Protein AF-A0A1H8ASD5-F1 (afdb_monomer_lite)

Foldseek 3Di:
DKDKDWDWDADPVFRKTKIKIWIWDDDPVDTQTQKIWIQIAGPDDDPDQVPATWMDHRPDIGGDDPCSNVDDPVRVQVVVCVVPVDDDPDDDDDPVPDDPDD

pLDDT: mean 87.97, std 9.21, range [50.0, 97.25]

Radius of gyration: 14.57 Å; chains: 1; bounding box: 39×29×37 Å

Secondary structure (DSSP, 8-state):
-EEEEEEEEE-TTT--EEEEEEEEEEPSS-EEEEEEEEEEE-SSPP--GGGS-EEEETTEEEEPPGGGGG--HHHHHHHHHHHHT---SSPPPPGGG-----

Structure (mmCIF, N/CA/C/O backbone):
data_AF-A0A1H8ASD5-F1
#
_entry.id   AF-A0A1H8ASD5-F1
#
loop_
_atom_site.group_PDB
_atom_site.id
_atom_site.type_symbol
_atom_site.label_atom_id
_atom_site.label_alt_id
_atom_site.label_comp_id
_atom_site.label_asym_id
_atom_site.label_entity_id
_atom_site.label_seq_id
_atom_site.pdbx_PDB_ins_code
_atom_site.Cartn_x
_atom_site.Cartn_y
_atom_site.Cartn_z
_atom_site.occupancy
_atom_site.B_iso_or_equiv
_atom_site.auth_seq_id
_atom_site.auth_comp_id
_atom_site.auth_asym_id
_atom_site.auth_atom_id
_atom_site.pdbx_PDB_model_num
ATOM 1 N N . MET A 1 1 ? 19.052 -1.509 -9.273 1.00 81.38 1 MET A N 1
ATOM 2 C CA . MET A 1 1 ? 18.587 -2.199 -8.046 1.00 81.38 1 MET A CA 1
ATOM 3 C C . MET A 1 1 ? 17.157 -1.774 -7.759 1.00 81.38 1 MET A C 1
ATOM 5 O O . MET A 1 1 ? 16.867 -0.585 -7.877 1.00 81.38 1 MET A O 1
ATOM 9 N N . MET A 1 2 ? 16.278 -2.719 -7.427 1.00 88.44 2 MET A N 1
ATOM 10 C CA . MET A 1 2 ? 14.916 -2.420 -6.979 1.00 88.44 2 MET A CA 1
ATOM 11 C C . MET A 1 2 ? 14.847 -2.516 -5.457 1.00 88.44 2 MET A C 1
ATOM 13 O O . MET A 1 2 ? 15.501 -3.370 -4.861 1.00 88.44 2 MET A O 1
ATOM 17 N N . GLN A 1 3 ? 14.083 -1.624 -4.840 1.00 91.88 3 GLN A N 1
ATOM 18 C CA . GLN A 1 3 ? 13.862 -1.585 -3.403 1.00 91.88 3 GLN A CA 1
ATOM 19 C C . GLN A 1 3 ? 12.365 -1.648 -3.130 1.00 91.88 3 GLN A C 1
ATOM 21 O O . GLN A 1 3 ? 11.590 -0.875 -3.690 1.00 91.88 3 GLN A O 1
ATOM 26 N N . VAL A 1 4 ? 11.972 -2.548 -2.236 1.00 93.19 4 VAL A N 1
ATOM 27 C CA . VAL A 1 4 ? 10.591 -2.688 -1.774 1.00 93.19 4 VAL A CA 1
ATOM 28 C C . VAL A 1 4 ? 10.474 -2.046 -0.398 1.00 93.19 4 VAL A C 1
ATOM 30 O O . VAL A 1 4 ? 11.336 -2.238 0.459 1.00 93.19 4 VAL A O 1
ATOM 33 N N . LYS A 1 5 ? 9.413 -1.271 -0.180 1.00 94.50 5 LYS A N 1
ATOM 34 C CA . LYS A 1 5 ? 9.082 -0.679 1.116 1.00 94.50 5 LYS A CA 1
ATOM 35 C C . LYS A 1 5 ? 7.655 -1.048 1.478 1.00 94.50 5 LYS A C 1
ATOM 37 O O . LYS A 1 5 ? 6.728 -0.666 0.772 1.00 94.50 5 LYS A O 1
ATOM 42 N N . LEU A 1 6 ? 7.490 -1.747 2.593 1.00 94.50 6 LEU A N 1
ATOM 43 C CA . LEU A 1 6 ? 6.186 -2.093 3.147 1.00 94.50 6 LEU A CA 1
ATOM 44 C C . LEU A 1 6 ? 5.979 -1.249 4.400 1.00 94.50 6 LEU A C 1
ATOM 46 O O . LEU A 1 6 ? 6.678 -1.425 5.395 1.00 94.50 6 LEU A O 1
ATOM 50 N N . TYR A 1 7 ? 5.078 -0.276 4.328 1.00 94.31 7 TYR A N 1
ATOM 51 C CA . TYR A 1 7 ? 4.772 0.604 5.446 1.00 94.31 7 TYR A CA 1
ATOM 52 C C . TYR A 1 7 ? 3.389 0.294 6.006 1.00 94.31 7 TYR A C 1
ATOM 54 O O . TYR A 1 7 ? 2.412 0.184 5.266 1.00 94.31 7 TYR A O 1
ATOM 62 N N . PHE A 1 8 ? 3.317 0.207 7.328 1.00 92.56 8 PHE A N 1
ATOM 63 C CA . PHE A 1 8 ? 2.086 0.027 8.075 1.00 92.56 8 PHE A CA 1
ATOM 64 C C . PHE A 1 8 ? 1.944 1.130 9.115 1.00 92.56 8 PHE A C 1
ATOM 66 O O . PHE A 1 8 ? 2.911 1.503 9.781 1.00 92.56 8 PHE A O 1
ATOM 73 N N . ARG A 1 9 ? 0.722 1.631 9.281 1.00 91.50 9 ARG A N 1
ATOM 74 C CA . ARG A 1 9 ? 0.379 2.557 10.355 1.00 91.50 9 ARG A CA 1
ATOM 75 C C . ARG A 1 9 ? -1.034 2.298 10.852 1.00 91.50 9 ARG A C 1
ATOM 77 O O . ARG A 1 9 ? -1.978 2.342 10.068 1.00 91.50 9 ARG A O 1
ATOM 84 N N . ARG A 1 10 ? -1.186 2.190 12.172 1.00 90.12 10 ARG A N 1
ATOM 85 C CA . ARG A 1 10 ? -2.477 2.279 12.863 1.00 90.12 10 ARG A CA 1
ATOM 86 C C . ARG A 1 10 ? -2.526 3.544 13.716 1.00 90.12 10 ARG A C 1
ATOM 88 O O . ARG A 1 10 ? -1.605 3.837 14.473 1.00 90.12 10 ARG A O 1
ATOM 95 N N . SER A 1 11 ? -3.597 4.323 13.599 1.00 88.12 11 SER A N 1
ATOM 96 C CA . SER A 1 11 ? -3.866 5.446 14.498 1.00 88.12 11 SER A CA 1
ATOM 97 C C . SER A 1 11 ? -4.707 4.974 15.677 1.00 88.12 11 SER A C 1
ATOM 99 O O . SER A 1 11 ? -5.856 4.590 15.489 1.00 88.12 11 SER A O 1
ATOM 101 N N . GLN A 1 12 ? -4.177 5.069 16.897 1.00 85.81 12 GLN A N 1
ATOM 102 C CA . GLN A 1 12 ? -4.943 4.742 18.107 1.00 85.81 12 GLN A CA 1
ATOM 103 C C . GLN A 1 12 ? -6.121 5.704 18.329 1.00 85.81 12 GLN A C 1
ATOM 105 O O . GLN A 1 12 ? -7.203 5.280 18.718 1.00 85.81 12 GLN A O 1
ATOM 110 N N . LYS A 1 13 ? -5.947 6.994 18.004 1.00 86.12 13 LYS A N 1
ATOM 111 C CA . LYS A 1 13 ? -6.979 8.030 18.192 1.00 86.12 13 LYS A CA 1
ATOM 112 C C . LYS A 1 13 ? -8.197 7.838 17.286 1.00 86.12 13 LYS A C 1
ATOM 114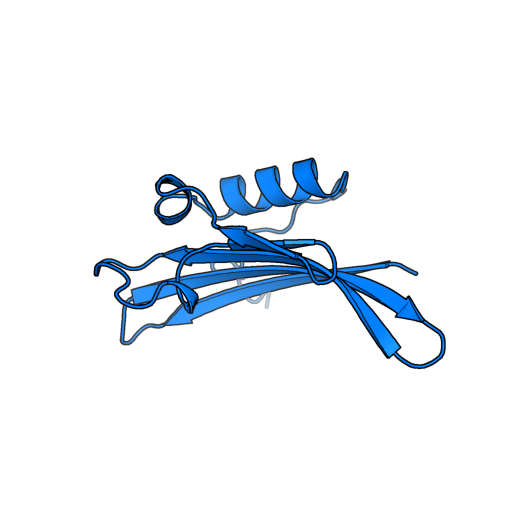 O O . LYS A 1 13 ? -9.319 8.110 17.696 1.00 86.12 13 LYS A O 1
ATOM 119 N N . THR A 1 14 ? -7.982 7.454 16.030 1.00 83.88 14 THR A N 1
ATOM 120 C CA . THR A 1 14 ? -9.056 7.397 15.020 1.00 83.88 14 THR A CA 1
ATOM 121 C C . THR A 1 14 ? -9.396 5.980 14.570 1.00 83.88 14 THR A C 1
ATOM 123 O O . THR A 1 14 ? -10.376 5.795 13.851 1.00 83.88 14 THR A O 1
ATOM 126 N N . GLY A 1 15 ? -8.596 4.986 14.963 1.00 84.75 15 GLY A N 1
ATOM 127 C CA . GLY A 1 15 ? -8.711 3.602 14.508 1.00 84.75 15 GLY A CA 1
ATOM 128 C C . GLY A 1 15 ? -8.378 3.408 13.027 1.00 84.75 15 GLY A C 1
ATOM 129 O O . GLY A 1 15 ? -8.677 2.352 12.482 1.00 84.75 15 GLY A O 1
ATOM 130 N N . ILE A 1 16 ? -7.811 4.419 12.358 1.00 89.62 16 ILE A N 1
ATOM 131 C CA . ILE A 1 16 ? -7.450 4.325 10.940 1.00 89.62 16 ILE A CA 1
ATOM 132 C C . ILE A 1 16 ? -6.266 3.377 10.793 1.00 89.62 16 ILE A C 1
ATOM 134 O O . ILE A 1 16 ? -5.236 3.586 11.437 1.00 89.62 16 ILE A O 1
ATOM 138 N N . VAL A 1 17 ? -6.402 2.402 9.901 1.00 92.25 17 VAL A N 1
ATOM 139 C CA . VAL A 1 17 ? -5.319 1.523 9.461 1.00 92.25 17 VAL A CA 1
ATOM 140 C C . VAL A 1 17 ? -4.911 1.934 8.052 1.00 92.25 17 VAL A C 1
ATOM 142 O O . VAL A 1 17 ? -5.762 2.249 7.218 1.00 92.25 17 VAL A O 1
ATOM 145 N N . ARG A 1 18 ? -3.607 1.990 7.792 1.00 94.31 18 ARG A N 1
ATOM 146 C CA . ARG A 1 18 ? -3.066 2.310 6.475 1.00 94.31 18 ARG A CA 1
ATOM 147 C C . ARG A 1 18 ? -1.898 1.398 6.137 1.00 94.31 18 ARG A C 1
ATOM 149 O O . ARG A 1 18 ? -0.933 1.322 6.901 1.00 94.31 18 ARG A O 1
ATOM 156 N N . TYR A 1 19 ? -1.976 0.791 4.964 1.00 95.88 19 TYR A N 1
ATOM 157 C CA . TYR A 1 19 ? -0.909 0.030 4.335 1.00 95.88 19 TYR A CA 1
ATOM 158 C C . TYR A 1 19 ? -0.413 0.824 3.126 1.00 95.88 19 TYR A C 1
ATOM 160 O O . TYR A 1 19 ? -1.201 1.163 2.249 1.00 95.88 19 TYR A O 1
ATOM 168 N N . VAL A 1 20 ? 0.877 1.152 3.087 1.00 96.44 20 VAL A N 1
ATOM 169 C CA . VAL A 1 20 ? 1.512 1.811 1.937 1.00 96.44 20 VAL A CA 1
ATOM 170 C C . VAL A 1 20 ? 2.671 0.947 1.473 1.00 96.44 20 VAL A C 1
ATOM 172 O O . VAL A 1 20 ? 3.735 0.937 2.093 1.00 96.44 20 VAL A O 1
ATOM 175 N N . PHE A 1 21 ? 2.456 0.186 0.407 1.00 96.50 21 PHE A N 1
ATOM 176 C CA . PHE A 1 21 ? 3.461 -0.708 -0.161 1.00 96.50 21 PHE A CA 1
ATOM 177 C C . PHE A 1 21 ? 4.000 -0.086 -1.439 1.00 96.50 21 PHE A C 1
ATOM 179 O O . PHE A 1 21 ? 3.237 0.379 -2.278 1.00 96.50 21 PHE A O 1
ATOM 186 N N . SER A 1 22 ? 5.316 -0.007 -1.587 1.00 96.94 22 SER A N 1
ATOM 187 C CA . SER A 1 22 ? 5.947 0.730 -2.680 1.00 96.94 22 SER A CA 1
ATOM 188 C C . SER A 1 22 ? 7.135 -0.017 -3.252 1.00 96.94 22 SER A C 1
ATOM 190 O O . SER A 1 22 ? 7.904 -0.641 -2.518 1.00 96.94 22 SER A O 1
ATOM 192 N N . ILE A 1 23 ? 7.313 0.121 -4.562 1.00 95.56 23 ILE A N 1
ATOM 193 C CA . ILE A 1 23 ? 8.513 -0.294 -5.275 1.00 95.56 23 ILE A CA 1
ATOM 194 C C . ILE A 1 23 ? 9.222 0.948 -5.782 1.00 95.56 23 ILE A C 1
ATOM 196 O O . ILE A 1 23 ? 8.632 1.808 -6.441 1.00 95.56 23 ILE A O 1
ATOM 200 N N . PHE A 1 24 ? 10.514 1.000 -5.498 1.00 94.62 24 PHE A N 1
ATOM 201 C CA . PHE A 1 24 ? 11.408 2.032 -5.974 1.00 94.62 24 PHE A CA 1
ATOM 202 C C . PHE A 1 24 ? 12.472 1.428 -6.878 1.00 94.62 24 PHE A C 1
ATOM 204 O O . PHE A 1 24 ? 13.075 0.396 -6.570 1.00 94.62 24 PHE A O 1
ATOM 211 N N . LYS A 1 25 ? 12.742 2.107 -7.986 1.00 93.25 25 LYS A N 1
ATOM 212 C CA . LYS A 1 25 ? 13.914 1.884 -8.817 1.00 93.25 25 LYS A CA 1
ATOM 213 C C . LYS A 1 25 ? 14.993 2.856 -8.363 1.00 93.25 25 LYS A C 1
ATOM 215 O O . LYS A 1 25 ? 14.804 4.070 -8.378 1.00 93.25 25 LYS A O 1
ATOM 220 N N . ARG A 1 26 ? 16.137 2.323 -7.945 1.00 92.06 26 ARG A N 1
ATOM 221 C CA . ARG A 1 26 ? 17.298 3.150 -7.621 1.00 92.06 26 ARG A CA 1
ATOM 222 C C . ARG A 1 26 ? 17.961 3.609 -8.916 1.00 92.06 26 ARG A C 1
ATOM 224 O O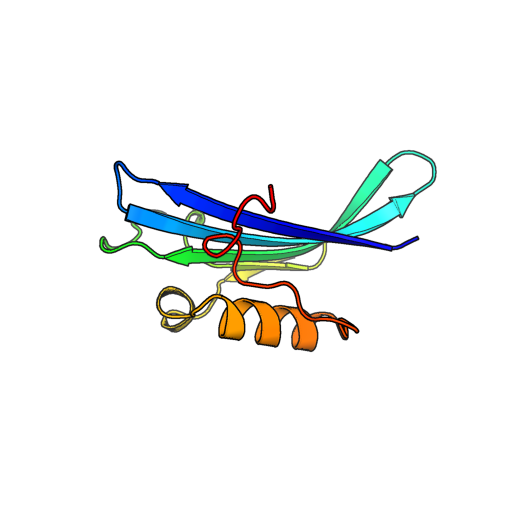 . ARG A 1 26 ? 18.367 2.769 -9.723 1.00 92.06 26 ARG A O 1
ATOM 231 N N . THR A 1 27 ? 18.077 4.918 -9.083 1.00 89.69 27 THR A N 1
ATOM 232 C CA . THR A 1 27 ? 18.873 5.579 -10.121 1.00 89.69 27 THR A CA 1
ATOM 233 C C . THR A 1 27 ? 20.165 6.127 -9.490 1.00 89.69 27 THR A C 1
ATOM 235 O O . THR A 1 27 ? 20.280 6.134 -8.259 1.00 89.69 27 THR A O 1
ATOM 238 N N . PRO A 1 28 ? 21.159 6.578 -10.279 1.00 89.75 28 PRO A N 1
ATOM 239 C CA . PRO A 1 28 ? 22.379 7.175 -9.728 1.00 89.75 28 PRO A CA 1
ATOM 240 C C . PRO A 1 28 ? 22.130 8.395 -8.826 1.00 89.75 28 PRO A C 1
ATOM 242 O O . PRO A 1 28 ? 22.922 8.649 -7.924 1.00 89.75 28 PRO A O 1
ATOM 245 N N . TYR A 1 29 ? 21.023 9.115 -9.037 1.00 88.19 29 TYR A N 1
ATOM 246 C CA . TYR A 1 29 ? 20.737 10.389 -8.369 1.00 88.19 29 TYR A CA 1
ATOM 247 C C . TYR A 1 29 ? 19.500 10.352 -7.461 1.00 88.19 29 TYR A C 1
ATOM 249 O O . TYR A 1 29 ? 19.265 11.301 -6.716 1.00 88.19 29 TYR A O 1
ATOM 257 N N . SER A 1 30 ? 18.679 9.296 -7.516 1.00 88.50 30 SER A N 1
ATOM 258 C CA . SER A 1 30 ? 17.406 9.257 -6.789 1.00 88.50 30 SER A CA 1
ATOM 259 C C . SER A 1 30 ? 16.837 7.848 -6.582 1.00 88.50 30 SER A C 1
ATOM 261 O O . SER A 1 30 ? 17.282 6.855 -7.162 1.00 88.50 30 SER A O 1
ATOM 263 N N . LEU A 1 31 ? 15.804 7.769 -5.741 1.00 90.12 31 LEU A N 1
ATOM 264 C CA . LEU A 1 31 ? 14.876 6.642 -5.678 1.00 90.12 31 LEU A CA 1
ATOM 265 C C . LEU A 1 31 ? 13.592 7.043 -6.400 1.00 90.12 31 LEU A C 1
ATOM 267 O O . LEU A 1 31 ? 12.814 7.852 -5.899 1.00 90.12 31 LEU A O 1
ATOM 271 N N . GLU A 1 32 ? 13.377 6.474 -7.577 1.00 92.81 32 GLU A N 1
ATOM 272 C CA . GLU A 1 32 ? 12.180 6.711 -8.373 1.00 92.81 32 GLU A CA 1
ATOM 273 C C . GLU A 1 32 ? 11.100 5.704 -7.980 1.00 92.81 32 GLU A C 1
ATOM 275 O O . GLU A 1 32 ? 11.322 4.493 -8.022 1.00 92.81 32 GLU A O 1
ATOM 280 N N . ARG A 1 33 ? 9.919 6.183 -7.584 1.00 94.00 33 ARG A N 1
ATOM 281 C CA . ARG A 1 33 ? 8.781 5.313 -7.280 1.00 94.00 33 ARG A CA 1
ATOM 282 C C . ARG A 1 33 ? 8.161 4.814 -8.581 1.00 94.00 33 ARG A C 1
ATOM 284 O O . ARG A 1 33 ? 7.576 5.601 -9.314 1.00 94.00 33 ARG A O 1
ATOM 291 N N . VAL A 1 34 ? 8.236 3.510 -8.822 1.00 94.50 34 VAL A N 1
ATOM 292 C CA . VAL A 1 34 ? 7.645 2.884 -10.017 1.00 94.50 34 VAL A CA 1
ATOM 293 C C . VAL A 1 34 ? 6.229 2.379 -9.758 1.00 94.50 34 VAL A C 1
ATOM 295 O O . VAL A 1 34 ? 5.390 2.411 -10.653 1.00 94.50 34 VAL A O 1
ATOM 298 N N . TYR A 1 35 ? 5.947 1.966 -8.522 1.00 96.44 35 TYR A N 1
ATOM 299 C CA . TYR A 1 35 ? 4.635 1.482 -8.116 1.00 96.44 35 TYR A CA 1
ATOM 300 C C . TYR A 1 35 ? 4.372 1.785 -6.641 1.00 96.44 35 TYR A C 1
ATOM 302 O O . TYR A 1 35 ? 5.292 1.730 -5.818 1.00 96.44 35 TYR A O 1
ATOM 310 N N . GLN A 1 36 ? 3.124 2.084 -6.290 1.00 97.19 36 GLN A N 1
ATOM 311 C CA . GLN A 1 36 ? 2.691 2.153 -4.898 1.00 97.19 36 GLN A CA 1
ATOM 312 C C . GLN A 1 36 ? 1.227 1.766 -4.747 1.00 97.19 36 GLN A C 1
ATOM 314 O O . GLN A 1 36 ? 0.371 2.351 -5.390 1.00 97.19 36 GLN A O 1
ATOM 319 N N . LEU A 1 37 ? 0.951 0.874 -3.807 1.00 97.25 37 LEU A N 1
ATOM 320 C CA . LEU A 1 37 ? -0.379 0.535 -3.327 1.00 97.25 37 LEU A CA 1
ATOM 321 C C . LEU A 1 37 ? -0.624 1.247 -1.990 1.00 97.25 37 LEU A C 1
ATOM 323 O O . LEU A 1 37 ? 0.184 1.124 -1.069 1.00 97.25 37 LEU A O 1
ATOM 327 N N . ASP A 1 38 ? -1.716 1.998 -1.882 1.00 96.25 38 ASP A N 1
ATOM 328 C CA . ASP A 1 38 ? -2.127 2.714 -0.673 1.00 96.25 38 ASP A CA 1
ATOM 329 C C . ASP A 1 38 ? -3.535 2.270 -0.279 1.00 96.25 38 ASP A C 1
ATOM 331 O O . ASP A 1 38 ? -4.524 2.656 -0.904 1.00 96.25 38 ASP A O 1
ATOM 335 N N . VAL A 1 39 ? -3.622 1.430 0.750 1.00 95.88 39 VAL A N 1
ATOM 336 C CA . VAL A 1 39 ? -4.884 0.901 1.271 1.00 95.88 39 VAL A CA 1
ATOM 337 C C . VAL A 1 39 ? -5.170 1.550 2.611 1.00 95.88 39 VAL A C 1
ATOM 339 O O . VAL A 1 39 ? -4.380 1.449 3.552 1.00 95.88 39 VAL A O 1
ATOM 342 N N . ARG A 1 40 ? -6.324 2.210 2.710 1.00 93.38 40 ARG A N 1
ATOM 343 C CA . ARG A 1 40 ? -6.786 2.876 3.925 1.00 93.38 40 ARG A CA 1
ATOM 344 C C . ARG A 1 40 ? -8.081 2.249 4.410 1.00 93.38 40 ARG A C 1
ATOM 346 O O . ARG A 1 40 ? -9.065 2.189 3.681 1.00 93.38 40 ARG A O 1
ATOM 353 N N . GLN A 1 41 ? -8.099 1.895 5.686 1.00 91.12 41 GLN A N 1
ATOM 354 C CA . GLN A 1 41 ? -9.267 1.357 6.365 1.00 91.12 41 GLN A CA 1
ATOM 355 C C . GLN A 1 41 ? -9.685 2.302 7.480 1.00 91.12 41 GLN A C 1
ATOM 357 O O . GLN A 1 41 ? -8.873 2.746 8.300 1.00 91.12 41 GLN A O 1
ATOM 362 N N . CYS A 1 42 ? -10.969 2.627 7.523 1.00 85.94 42 CYS A N 1
ATOM 363 C CA . CYS A 1 42 ? -11.525 3.447 8.582 1.00 85.94 42 CYS A CA 1
ATOM 364 C C . CYS A 1 42 ? -13.004 3.141 8.795 1.00 85.94 42 CYS A C 1
ATOM 366 O O . CYS A 1 42 ? -13.749 2.931 7.847 1.00 85.94 42 CYS A O 1
ATOM 368 N N . LYS A 1 43 ? -13.448 3.192 10.057 1.00 76.88 43 LYS A N 1
ATOM 369 C CA . LYS A 1 43 ? -14.856 2.956 10.425 1.00 76.88 43 LYS A CA 1
ATOM 370 C C . LYS A 1 43 ? -15.821 4.006 9.864 1.00 76.88 43 LYS A C 1
ATOM 372 O O . LYS A 1 43 ? -17.015 3.760 9.763 1.00 76.88 43 LYS A O 1
ATOM 377 N N . LYS A 1 44 ? -15.323 5.208 9.560 1.00 76.69 44 LYS A N 1
ATOM 378 C CA . LYS A 1 44 ? -16.124 6.316 9.023 1.00 76.69 44 LYS A CA 1
ATOM 379 C C . LYS A 1 44 ? -15.965 6.388 7.512 1.00 76.69 44 LYS A C 1
ATOM 381 O O . LYS A 1 44 ? -14.872 6.167 7.002 1.00 76.69 44 LYS A O 1
ATOM 386 N N . LYS A 1 45 ? -17.028 6.790 6.814 1.00 72.50 45 LYS A N 1
ATOM 387 C CA . LYS A 1 45 ? -16.984 7.033 5.369 1.00 72.50 45 LYS A CA 1
ATOM 388 C C . LYS A 1 45 ? -15.928 8.094 5.041 1.00 72.50 45 LYS A C 1
ATOM 390 O O . LYS A 1 45 ? -15.932 9.188 5.612 1.00 72.50 45 LYS A O 1
ATOM 395 N N . ILE A 1 46 ? -15.035 7.764 4.113 1.00 75.38 46 ILE A N 1
ATOM 396 C CA . ILE A 1 46 ? -14.015 8.683 3.609 1.00 75.38 46 ILE A CA 1
ATOM 397 C C . ILE A 1 46 ? -14.713 9.758 2.770 1.00 75.38 46 ILE A C 1
ATOM 399 O O . ILE A 1 46 ? -15.332 9.454 1.750 1.00 75.38 46 ILE A O 1
ATOM 403 N N . LYS A 1 47 ? -14.635 11.017 3.217 1.00 75.75 47 LYS A N 1
ATOM 404 C CA . LYS A 1 47 ? -15.269 12.154 2.528 1.00 75.75 47 LYS A CA 1
ATOM 405 C C . LYS A 1 47 ? -14.463 12.632 1.321 1.00 75.75 47 LYS A C 1
ATOM 407 O O . LYS A 1 47 ? -15.048 13.039 0.327 1.00 75.75 47 LYS A O 1
ATOM 412 N N . ASN A 1 48 ? -13.137 12.588 1.415 1.00 80.00 48 ASN A N 1
ATOM 413 C CA . ASN A 1 48 ? -12.246 13.085 0.376 1.00 80.00 48 ASN A CA 1
ATOM 414 C C . ASN A 1 48 ? -11.830 11.947 -0.568 1.00 80.00 48 ASN A C 1
ATOM 416 O O . ASN A 1 48 ? -11.284 10.941 -0.125 1.00 80.00 48 ASN A O 1
ATOM 420 N N . LEU A 1 49 ? -12.046 12.108 -1.874 1.00 76.06 49 LEU A N 1
ATOM 421 C CA . LEU A 1 49 ? -11.621 11.125 -2.877 1.00 76.06 49 LEU A CA 1
ATOM 422 C C . LEU A 1 49 ? -10.102 10.891 -2.851 1.00 76.06 49 LEU A C 1
ATOM 424 O O . LEU A 1 49 ? -9.653 9.768 -3.054 1.00 76.06 49 LEU A O 1
ATOM 428 N N . HIS A 1 50 ? -9.305 11.912 -2.518 1.00 74.69 50 HIS A N 1
ATOM 429 C CA . HIS A 1 50 ? -7.850 11.775 -2.400 1.00 74.69 50 HIS A CA 1
ATOM 430 C C . HIS A 1 50 ? -7.420 10.809 -1.292 1.00 74.69 50 HIS A C 1
ATOM 432 O O . HIS A 1 50 ? -6.340 10.228 -1.390 1.00 74.69 50 HIS A O 1
ATOM 438 N N . ASP A 1 51 ? -8.266 10.635 -0.276 1.00 79.38 51 ASP A N 1
ATOM 439 C CA . ASP A 1 51 ? -8.021 9.790 0.888 1.00 79.38 51 ASP A CA 1
ATOM 440 C C . ASP A 1 51 ? -8.461 8.336 0.689 1.00 79.38 51 ASP A C 1
ATOM 442 O O . ASP A 1 51 ? -8.167 7.503 1.549 1.00 79.38 51 ASP A O 1
ATOM 446 N N . ARG A 1 52 ? -9.193 8.028 -0.390 1.00 87.62 52 ARG A N 1
ATOM 447 C CA . ARG A 1 52 ? -9.618 6.657 -0.677 1.00 87.62 52 ARG A CA 1
ATOM 448 C C . ARG A 1 52 ? -8.421 5.800 -1.065 1.00 87.62 52 ARG A C 1
ATOM 450 O O . ARG A 1 52 ? -7.437 6.317 -1.592 1.00 87.62 52 ARG A O 1
ATOM 457 N N . SER A 1 53 ? -8.527 4.496 -0.832 1.00 94.38 53 SER A N 1
ATOM 458 C CA . SER A 1 53 ? -7.514 3.532 -1.258 1.00 94.38 53 SER A CA 1
ATOM 459 C C . SER A 1 53 ? -7.269 3.631 -2.764 1.00 94.38 53 SER A C 1
ATOM 461 O O . SER A 1 53 ? -8.202 3.882 -3.525 1.00 94.38 53 SER A O 1
ATOM 463 N N . HIS A 1 54 ? -6.022 3.514 -3.197 1.00 95.75 54 HIS A N 1
ATOM 464 C CA . HIS A 1 54 ? -5.632 3.706 -4.590 1.00 95.75 54 HIS A CA 1
ATOM 465 C C . HIS A 1 54 ? -4.253 3.113 -4.859 1.00 95.75 54 HIS A C 1
ATOM 467 O O . HIS A 1 54 ? -3.479 2.856 -3.936 1.00 95.75 54 HIS A O 1
ATOM 473 N N . GLU A 1 55 ? -3.919 2.966 -6.132 1.00 96.00 55 GLU A N 1
ATOM 474 C CA . GLU A 1 55 ? -2.579 2.613 -6.581 1.00 96.00 55 GLU A CA 1
ATOM 475 C C . GLU A 1 55 ? -1.985 3.709 -7.473 1.00 96.00 55 GLU A C 1
ATOM 477 O O . GLU A 1 55 ? -2.694 4.506 -8.094 1.00 96.00 55 GLU A O 1
ATOM 482 N N . HIS A 1 56 ? -0.658 3.777 -7.485 1.00 95.75 56 HIS A N 1
ATOM 483 C CA . HIS A 1 56 ? 0.143 4.609 -8.372 1.00 95.75 56 HIS A CA 1
ATOM 484 C C . HIS A 1 56 ? 0.965 3.700 -9.275 1.00 95.75 56 HIS A C 1
ATOM 486 O O . HIS A 1 56 ? 1.716 2.864 -8.769 1.00 95.75 56 HIS A O 1
ATOM 492 N N . ILE A 1 57 ? 0.877 3.912 -10.585 1.00 93.38 57 ILE A N 1
ATOM 493 C CA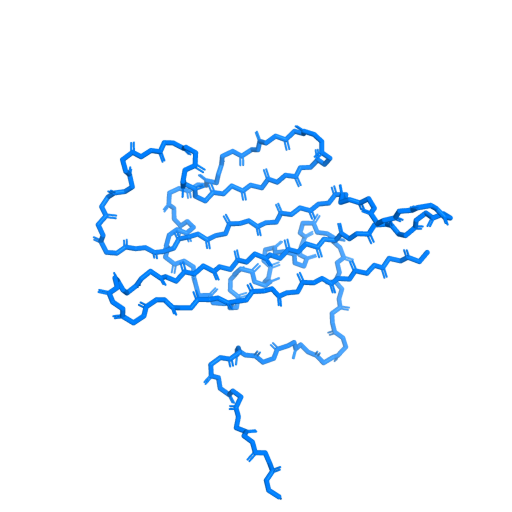 . ILE A 1 57 ? 1.701 3.255 -11.605 1.00 93.38 57 ILE A CA 1
ATOM 494 C C . ILE A 1 57 ? 2.472 4.364 -12.324 1.00 93.38 57 ILE A C 1
ATOM 496 O O . ILE A 1 57 ? 1.928 5.079 -13.169 1.00 93.38 57 ILE A O 1
ATOM 500 N N . GLY A 1 58 ? 3.722 4.588 -11.915 1.00 87.69 58 GLY A N 1
ATOM 501 C CA . GLY A 1 58 ? 4.455 5.808 -12.261 1.00 87.69 58 GLY A CA 1
ATOM 502 C C . GLY A 1 58 ? 3.695 7.068 -11.820 1.00 87.69 58 GLY A C 1
ATOM 503 O O . GLY A 1 58 ? 3.506 7.297 -10.623 1.00 87.69 58 GLY A O 1
ATOM 504 N N . ASN A 1 59 ? 3.243 7.867 -12.794 1.00 86.56 59 ASN A N 1
ATOM 505 C CA . ASN A 1 59 ? 2.459 9.092 -12.572 1.00 86.56 59 ASN A CA 1
ATOM 506 C C . ASN A 1 59 ? 0.938 8.875 -12.626 1.00 86.56 59 ASN A C 1
ATOM 508 O O . ASN A 1 59 ? 0.178 9.791 -12.313 1.00 86.56 59 ASN A O 1
ATOM 512 N N . LEU A 1 60 ? 0.482 7.689 -13.038 1.00 91.25 60 LEU A N 1
ATOM 513 C CA . LEU A 1 60 ? -0.937 7.364 -1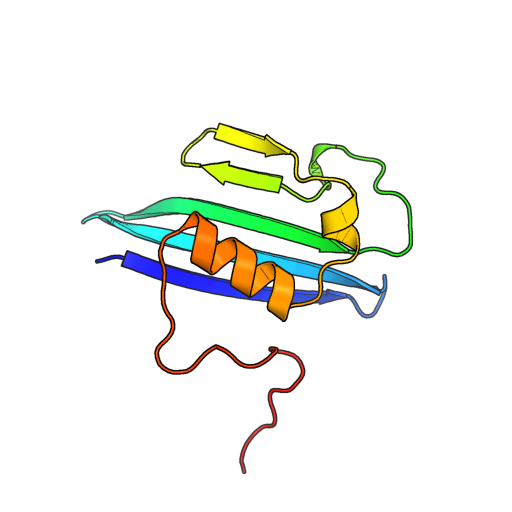3.099 1.00 91.25 60 LEU A CA 1
ATOM 514 C C . LEU A 1 60 ? -1.445 7.010 -11.703 1.00 91.25 60 LEU A C 1
ATOM 516 O O . LEU A 1 60 ? -0.825 6.206 -11.011 1.00 91.25 60 LEU A O 1
ATOM 520 N N . LYS A 1 61 ? -2.597 7.564 -11.321 1.00 93.25 61 LYS A N 1
ATOM 521 C CA . LYS A 1 61 ? -3.322 7.192 -10.104 1.00 93.25 61 LYS A CA 1
ATOM 522 C C . LYS A 1 61 ? -4.598 6.445 -10.480 1.00 93.25 61 LYS A C 1
ATOM 524 O O . LYS A 1 61 ? -5.439 7.004 -11.181 1.00 93.25 61 LYS A O 1
ATOM 529 N N . LEU A 1 62 ? -4.765 5.233 -9.961 1.00 93.38 62 LEU A N 1
ATOM 530 C CA . LEU A 1 62 ? -5.964 4.420 -10.147 1.00 93.38 62 LEU A CA 1
ATOM 531 C C . LEU A 1 62 ? -6.688 4.249 -8.816 1.00 93.38 62 LEU A C 1
ATOM 533 O O . LEU A 1 62 ? -6.092 3.917 -7.793 1.00 93.38 62 LEU A O 1
ATOM 537 N N . GLN A 1 63 ? -7.984 4.540 -8.823 1.00 94.44 63 GLN A N 1
ATOM 538 C CA . GLN A 1 63 ? -8.831 4.437 -7.645 1.00 94.44 63 GLN A CA 1
ATOM 539 C C . GLN A 1 63 ? -9.048 2.958 -7.303 1.00 94.44 63 GLN A C 1
ATOM 541 O O . GLN A 1 63 ? -9.441 2.181 -8.167 1.00 94.44 63 GLN A O 1
ATOM 546 N N . GLY A 1 64 ? -8.800 2.585 -6.047 1.00 90.56 64 GLY A N 1
ATOM 547 C CA . GLY A 1 64 ? -9.059 1.233 -5.562 1.00 90.56 64 GLY A CA 1
ATOM 548 C C . GLY A 1 64 ? -10.555 0.956 -5.457 1.00 90.56 64 GLY A C 1
ATOM 549 O O . GLY A 1 64 ? -11.351 1.892 -5.299 1.00 90.56 64 GLY A O 1
ATOM 550 N N . ALA A 1 65 ? -10.914 -0.323 -5.529 1.00 89.75 65 ALA A N 1
ATOM 551 C CA . ALA A 1 65 ? -12.285 -0.778 -5.358 1.00 89.75 65 ALA A CA 1
ATOM 552 C C . ALA A 1 65 ? -12.759 -0.605 -3.902 1.00 89.75 65 ALA A C 1
ATOM 554 O O . ALA A 1 65 ? -11.960 -0.462 -2.971 1.00 89.75 65 ALA A O 1
ATOM 555 N N . ASP A 1 66 ? -14.078 -0.572 -3.706 1.00 86.75 66 ASP A N 1
ATOM 556 C CA . ASP A 1 66 ? -14.672 -0.293 -2.392 1.00 86.75 66 ASP A CA 1
ATOM 557 C C . ASP A 1 66 ? -14.361 -1.396 -1.361 1.00 86.75 66 ASP A C 1
ATOM 559 O O . ASP A 1 66 ? -14.239 -1.115 -0.166 1.00 86.75 66 ASP A O 1
ATOM 563 N N . ASP A 1 67 ? -14.161 -2.636 -1.812 1.00 90.81 67 ASP A N 1
ATOM 564 C CA . ASP A 1 67 ? -13.825 -3.788 -0.971 1.00 90.81 67 ASP A CA 1
ATOM 565 C C . ASP A 1 67 ? -12.409 -3.714 -0.376 1.00 90.81 67 ASP A C 1
ATOM 567 O O . ASP A 1 67 ? -12.154 -4.325 0.663 1.00 90.81 67 ASP A O 1
ATOM 571 N N . TRP A 1 68 ? -11.514 -2.889 -0.937 1.00 93.19 68 TRP A N 1
ATOM 572 C CA . TRP A 1 68 ? -10.156 -2.693 -0.410 1.00 93.19 68 TRP A CA 1
ATOM 573 C C . TRP A 1 68 ? -10.167 -2.170 1.030 1.00 93.19 68 TRP A C 1
ATOM 575 O O . TRP A 1 68 ? -9.224 -2.384 1.791 1.00 93.19 68 TRP A O 1
ATOM 585 N N . ALA A 1 69 ? -11.240 -1.486 1.438 1.00 89.31 69 ALA A N 1
ATOM 586 C CA . ALA A 1 69 ? -11.417 -1.030 2.814 1.00 89.31 69 ALA A CA 1
ATOM 587 C C . ALA A 1 69 ? -11.499 -2.189 3.826 1.00 89.31 69 ALA A C 1
ATOM 589 O O . ALA A 1 69 ? -11.249 -1.975 5.014 1.00 89.31 69 ALA A O 1
ATOM 590 N N . HIS A 1 70 ? -11.818 -3.400 3.367 1.00 91.25 70 HIS A N 1
ATOM 591 C CA . HIS A 1 70 ? -11.993 -4.600 4.185 1.00 91.25 70 HIS A CA 1
ATOM 592 C C . HIS A 1 70 ? -10.811 -5.572 4.113 1.00 91.25 70 HIS A C 1
ATOM 594 O O . HIS A 1 70 ? -10.809 -6.561 4.838 1.00 91.25 70 HIS A O 1
ATOM 600 N N . TRP A 1 71 ? -9.804 -5.285 3.287 1.00 94.06 71 TRP A N 1
ATOM 601 C CA . TRP A 1 71 ? -8.636 -6.145 3.115 1.00 94.06 71 TRP A CA 1
ATOM 602 C C . TRP A 1 71 ? -7.794 -6.262 4.380 1.00 94.06 71 TRP A C 1
ATOM 604 O O . TRP A 1 71 ? -7.375 -5.270 4.971 1.00 94.06 71 TRP A O 1
ATOM 614 N N . GLU A 1 72 ? -7.463 -7.480 4.769 1.00 91.81 72 GLU A N 1
ATOM 615 C CA . GLU A 1 72 ? -6.450 -7.715 5.784 1.00 91.81 72 GLU A CA 1
ATOM 616 C C . GLU A 1 72 ? -5.052 -7.583 5.166 1.00 91.81 72 GLU A C 1
ATOM 618 O O . GLU A 1 72 ? -4.872 -7.612 3.949 1.00 91.81 72 GLU A O 1
ATOM 623 N N . PHE A 1 73 ? -4.017 -7.480 6.002 1.00 91.75 73 PHE A N 1
ATOM 624 C CA . PHE A 1 73 ? -2.628 -7.387 5.532 1.00 91.75 73 PHE A CA 1
ATOM 625 C C . PHE A 1 73 ? -2.255 -8.461 4.501 1.00 91.75 73 PHE A C 1
ATOM 627 O O . PHE A 1 73 ? -1.544 -8.156 3.547 1.00 91.75 73 PHE A O 1
ATOM 634 N N . LYS A 1 74 ? -2.740 -9.698 4.676 1.00 92.75 74 LYS A N 1
ATOM 635 C CA . LYS A 1 74 ? -2.491 -10.807 3.744 1.00 92.75 74 LYS A CA 1
ATOM 636 C C . LYS A 1 74 ? -3.064 -10.524 2.353 1.00 92.75 74 LYS A C 1
ATOM 638 O O . LYS A 1 74 ? -2.412 -10.841 1.366 1.00 92.75 74 LYS A O 1
ATOM 643 N N . ASP A 1 75 ? -4.229 -9.883 2.285 1.00 94.88 75 ASP A N 1
ATOM 644 C CA . ASP A 1 75 ? -4.918 -9.563 1.038 1.00 94.88 75 ASP A CA 1
ATOM 645 C C . ASP A 1 75 ? -4.184 -8.417 0.335 1.00 94.88 75 ASP A C 1
ATOM 647 O O . ASP A 1 75 ? -3.865 -8.511 -0.849 1.00 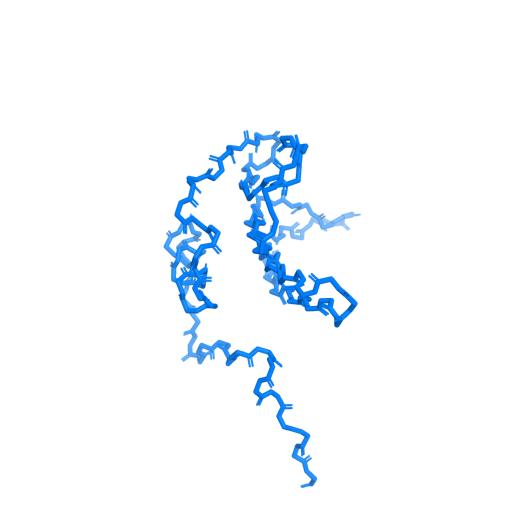94.88 75 ASP A O 1
ATOM 651 N N . VAL A 1 76 ? -3.795 -7.382 1.097 1.00 95.19 76 VAL A N 1
ATOM 652 C CA . VAL A 1 76 ? -2.969 -6.272 0.591 1.00 95.19 76 VAL A CA 1
ATOM 653 C C . VAL A 1 76 ? -1.631 -6.791 0.056 1.00 95.19 76 VAL A C 1
ATOM 655 O O . VAL A 1 76 ? -1.180 -6.371 -1.010 1.00 95.19 76 VAL A O 1
ATOM 658 N N . LEU A 1 77 ? -0.984 -7.704 0.785 1.00 94.75 77 LEU A N 1
ATOM 659 C CA . LEU A 1 77 ? 0.296 -8.289 0.395 1.00 94.75 77 LEU A CA 1
ATOM 660 C C . LEU A 1 77 ? 0.155 -9.182 -0.839 1.00 94.75 77 LEU A C 1
ATOM 662 O O . LEU A 1 77 ? 0.967 -9.062 -1.751 1.00 94.75 77 LEU A O 1
ATOM 666 N N . ALA A 1 78 ? -0.875 -10.028 -0.894 1.00 94.56 78 ALA A N 1
ATOM 667 C CA . ALA A 1 78 ? -1.147 -10.894 -2.035 1.00 94.56 78 ALA A CA 1
ATOM 668 C C . ALA A 1 78 ? -1.423 -10.078 -3.303 1.00 94.56 78 ALA A C 1
ATOM 670 O O . ALA A 1 78 ? -0.805 -10.329 -4.340 1.00 94.56 78 ALA A O 1
ATOM 671 N N . TYR A 1 79 ? -2.273 -9.050 -3.208 1.00 95.94 79 TYR A N 1
ATOM 672 C CA . TYR A 1 79 ? -2.540 -8.144 -4.322 1.00 95.94 79 TYR A CA 1
ATOM 673 C C . TYR A 1 79 ? -1.263 -7.422 -4.763 1.00 95.94 79 TYR A C 1
ATOM 675 O O . TYR A 1 79 ? -0.932 -7.418 -5.946 1.00 95.94 79 TYR A O 1
ATOM 683 N N . PHE A 1 80 ? -0.494 -6.864 -3.820 1.00 95.75 80 PHE A N 1
ATOM 684 C CA . PHE A 1 80 ? 0.769 -6.189 -4.121 1.00 95.75 80 PHE A CA 1
ATOM 685 C C . PHE A 1 80 ? 1.770 -7.115 -4.819 1.00 95.75 80 PHE A C 1
ATOM 687 O O . PHE A 1 80 ? 2.350 -6.731 -5.833 1.00 95.75 80 PHE A O 1
ATOM 694 N N . SER A 1 81 ? 1.952 -8.337 -4.316 1.00 94.75 81 SER A N 1
ATOM 695 C CA . SER A 1 81 ? 2.817 -9.351 -4.922 1.00 94.75 81 SER A CA 1
ATOM 696 C C . SER A 1 81 ? 2.373 -9.711 -6.335 1.00 94.75 81 SER A C 1
ATOM 698 O O . SER A 1 81 ? 3.207 -9.729 -7.239 1.00 94.75 81 SER A O 1
ATOM 700 N N . SER A 1 82 ? 1.071 -9.923 -6.546 1.00 94.69 82 SER A N 1
ATOM 701 C CA . SER A 1 82 ? 0.507 -10.227 -7.863 1.00 94.69 82 SER A CA 1
ATOM 702 C C . SER A 1 82 ? 0.698 -9.069 -8.845 1.00 94.69 82 SER A C 1
ATOM 704 O O . SER A 1 82 ? 1.178 -9.278 -9.955 1.00 94.69 82 SER A O 1
ATOM 706 N N . ALA A 1 83 ? 0.372 -7.840 -8.437 1.00 93.69 83 ALA A N 1
ATOM 707 C CA . ALA A 1 83 ? 0.465 -6.650 -9.283 1.00 93.69 83 ALA A CA 1
ATOM 708 C C . ALA A 1 83 ? 1.909 -6.315 -9.689 1.00 93.69 83 ALA A C 1
ATOM 710 O O . ALA A 1 83 ? 2.145 -5.681 -10.714 1.00 93.69 83 ALA A O 1
ATOM 711 N N . THR A 1 84 ? 2.887 -6.731 -8.882 1.00 92.88 84 THR A N 1
ATOM 712 C CA . THR A 1 84 ? 4.300 -6.374 -9.066 1.00 92.88 84 THR A CA 1
ATOM 713 C C . THR A 1 84 ? 5.192 -7.538 -9.480 1.00 92.88 84 THR A C 1
ATOM 715 O O . THR A 1 84 ? 6.392 -7.345 -9.674 1.00 92.88 84 THR A O 1
ATOM 718 N N . ASN A 1 85 ? 4.616 -8.735 -9.623 1.00 92.75 85 ASN A N 1
ATOM 719 C CA . ASN A 1 85 ? 5.333 -9.984 -9.864 1.00 92.75 85 ASN A CA 1
ATOM 720 C C . ASN A 1 85 ? 6.468 -10.232 -8.845 1.00 92.75 85 ASN A C 1
ATOM 722 O O . ASN A 1 85 ? 7.557 -10.694 -9.190 1.00 92.75 85 ASN A O 1
ATOM 726 N N . LEU A 1 86 ? 6.232 -9.877 -7.576 1.00 88.69 86 LEU A N 1
ATOM 727 C CA . LEU A 1 86 ? 7.186 -10.064 -6.485 1.00 88.69 86 LEU A CA 1
ATOM 728 C C . LEU A 1 86 ? 6.858 -11.312 -5.670 1.00 88.69 86 LEU A C 1
ATOM 730 O O . LEU A 1 86 ? 5.758 -11.452 -5.133 1.00 88.69 86 LEU A O 1
ATOM 734 N N . THR A 1 87 ? 7.868 -12.159 -5.482 1.00 87.25 87 THR A N 1
ATOM 735 C CA . THR A 1 87 ? 7.814 -13.302 -4.564 1.00 87.25 87 THR A CA 1
ATOM 736 C C . THR A 1 87 ? 8.720 -13.037 -3.366 1.00 87.25 87 THR A C 1
ATOM 738 O O . THR A 1 87 ? 9.906 -12.749 -3.530 1.00 87.25 87 THR A O 1
ATOM 741 N N . PHE A 1 88 ? 8.172 -13.139 -2.156 1.00 83.31 88 PHE A N 1
ATOM 742 C CA . PHE A 1 88 ? 8.948 -13.073 -0.918 1.00 83.31 88 PHE A CA 1
ATOM 743 C C . PHE A 1 88 ? 9.351 -14.495 -0.509 1.00 83.31 88 PHE A C 1
ATOM 745 O O . PHE A 1 88 ? 8.483 -15.346 -0.344 1.00 83.31 88 PHE A O 1
ATOM 752 N N . SER A 1 89 ? 10.651 -14.760 -0.343 1.00 80.38 89 SER A N 1
ATOM 753 C CA . SER A 1 89 ? 11.163 -16.084 0.061 1.00 80.38 89 SER A CA 1
ATOM 754 C C . SER A 1 89 ? 10.720 -16.482 1.472 1.00 80.38 89 SER A C 1
ATOM 756 O O . SER A 1 89 ? 10.373 -17.632 1.717 1.00 80.38 89 SER A O 1
ATOM 758 N N . VAL A 1 90 ? 10.681 -15.510 2.382 1.00 77.88 90 VAL A N 1
ATOM 759 C CA . VAL A 1 90 ? 9.967 -15.572 3.657 1.00 77.88 90 VAL A CA 1
ATOM 760 C C . VAL A 1 90 ? 9.051 -14.357 3.673 1.00 77.88 90 VAL A C 1
ATOM 762 O O . VAL A 1 90 ? 9.526 -13.219 3.659 1.00 77.88 90 VAL A O 1
ATOM 765 N N . GLY A 1 91 ? 7.741 -14.592 3.601 1.00 74.94 91 GLY A N 1
ATOM 766 C CA . GLY A 1 91 ? 6.754 -13.517 3.566 1.00 74.94 91 GLY A CA 1
ATOM 767 C C . GLY A 1 91 ? 6.873 -12.615 4.801 1.00 74.94 91 GLY A C 1
ATOM 768 O O . GLY A 1 91 ? 7.092 -13.124 5.903 1.00 74.94 91 GLY A O 1
ATOM 769 N N . PRO A 1 92 ? 6.743 -11.286 4.656 1.00 81.25 92 PRO A N 1
ATOM 770 C CA . PRO A 1 92 ? 6.710 -10.394 5.806 1.00 81.25 92 PRO A CA 1
ATOM 771 C C . PRO A 1 92 ? 5.549 -10.787 6.727 1.00 81.25 92 PRO A C 1
ATOM 773 O O . PRO A 1 92 ? 4.430 -11.018 6.270 1.00 81.25 92 PRO A O 1
ATOM 776 N N . VAL A 1 93 ? 5.814 -10.858 8.029 1.00 83.38 93 VAL A N 1
ATOM 777 C CA . VAL A 1 93 ? 4.775 -11.071 9.045 1.00 83.38 93 VAL A CA 1
ATOM 778 C C . VAL A 1 93 ? 4.009 -9.762 9.254 1.00 83.38 93 VAL A C 1
ATOM 780 O O . VAL A 1 93 ? 4.557 -8.679 9.025 1.00 83.38 93 VAL A O 1
ATOM 783 N N . HIS A 1 94 ? 2.744 -9.847 9.683 1.00 81.19 94 HIS A N 1
ATOM 784 C CA . HIS A 1 94 ? 1.948 -8.664 10.012 1.00 81.19 94 HIS A CA 1
ATOM 785 C C . HIS A 1 94 ? 2.740 -7.746 10.967 1.00 81.19 94 HIS A C 1
ATOM 787 O O . HIS A 1 94 ? 3.140 -8.212 12.035 1.00 81.19 94 HIS A O 1
ATOM 793 N N . PRO A 1 95 ? 2.950 -6.454 10.644 1.00 82.50 95 PRO A N 1
ATOM 794 C CA . PRO A 1 95 ? 3.813 -5.575 11.441 1.00 82.50 95 PRO A CA 1
ATOM 795 C C . PRO A 1 95 ? 3.372 -5.397 12.900 1.00 82.50 95 PRO A C 1
ATOM 797 O O . PRO A 1 95 ? 4.193 -5.113 13.762 1.00 82.50 95 PRO A O 1
ATOM 800 N N . GLU A 1 96 ? 2.082 -5.579 13.190 1.00 82.00 96 GLU A N 1
ATOM 801 C CA . GLU A 1 96 ? 1.552 -5.558 14.568 1.00 82.00 96 GLU A CA 1
ATOM 802 C C . GLU A 1 96 ? 1.882 -6.803 15.397 1.00 82.00 96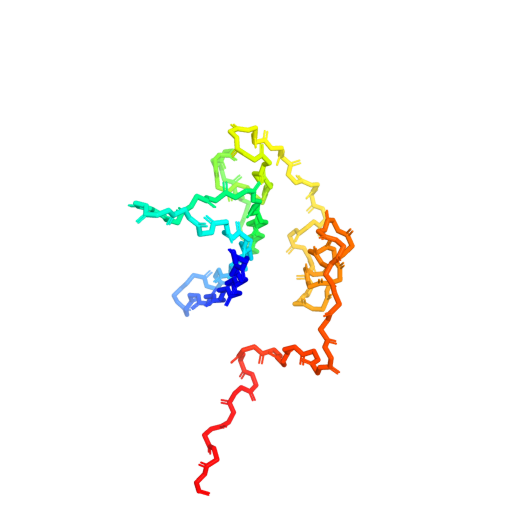 GLU A C 1
ATOM 804 O O . GLU A 1 96 ? 1.748 -6.755 16.611 1.00 82.00 96 GLU A O 1
ATOM 809 N N . HIS A 1 97 ? 2.318 -7.898 14.773 1.00 79.56 97 HIS A N 1
ATOM 810 C CA . HIS A 1 97 ? 2.777 -9.101 15.477 1.00 79.56 97 HIS A CA 1
ATOM 811 C C . HIS A 1 97 ? 4.289 -9.064 15.734 1.00 79.56 97 HIS A C 1
ATOM 813 O O . HIS A 1 97 ? 4.891 -10.088 16.052 1.00 79.56 97 HIS A O 1
ATOM 819 N N . PHE A 1 98 ? 4.934 -7.910 15.533 1.00 66.38 98 PHE A N 1
ATOM 820 C CA . PHE A 1 98 ? 6.348 -7.767 15.836 1.00 66.38 98 PHE A CA 1
ATOM 821 C C . PHE A 1 98 ? 6.553 -7.804 17.353 1.00 66.38 98 PHE A C 1
ATOM 823 O O . PHE A 1 98 ? 6.320 -6.820 18.054 1.00 66.38 98 PHE A O 1
ATOM 830 N N . GLU A 1 99 ? 7.005 -8.949 17.846 1.00 61.44 99 GLU A N 1
ATOM 831 C CA . GLU A 1 99 ? 7.516 -9.099 19.201 1.00 61.44 99 GLU A CA 1
ATOM 832 C C . GLU A 1 99 ? 9.013 -8.776 19.205 1.00 61.44 99 GLU A C 1
ATOM 834 O O . GLU A 1 99 ? 9.783 -9.301 18.393 1.00 61.44 99 GLU A O 1
ATOM 839 N N . LEU A 1 100 ? 9.442 -7.904 20.122 1.00 58.34 100 LEU A N 1
ATOM 840 C CA . LEU A 1 100 ? 10.862 -7.737 20.418 1.00 58.34 100 LEU A CA 1
ATOM 841 C C . LEU A 1 100 ? 11.372 -9.066 20.979 1.00 58.34 100 LEU A C 1
ATOM 843 O O . LEU A 1 100 ? 11.030 -9.437 22.099 1.00 58.34 100 LEU A O 1
ATOM 847 N N . ARG A 1 101 ? 12.177 -9.788 20.197 1.00 56.50 101 ARG A N 1
ATOM 848 C CA . ARG A 1 101 ? 12.937 -10.923 20.721 1.00 56.50 101 ARG A CA 1
ATOM 849 C C . ARG A 1 101 ? 14.017 -10.363 21.648 1.00 56.50 101 ARG A C 1
ATOM 851 O O . ARG A 1 101 ? 14.896 -9.643 21.176 1.00 56.50 101 ARG A O 1
ATOM 858 N N . SER A 1 102 ? 13.874 -10.637 22.943 1.00 50.00 102 SER A N 1
ATOM 859 C CA . SER A 1 102 ? 14.885 -10.417 23.985 1.00 50.00 102 SER A CA 1
ATOM 860 C C . SER A 1 102 ? 16.062 -11.366 23.829 1.00 50.00 102 SER A C 1
ATOM 862 O O . SER A 1 102 ? 15.780 -12.551 23.533 1.00 50.00 102 SER A O 1
#

Sequence (102 aa):
MMQVKLYFRRSQKTGIVRYVFSIFKRTPYSLERVYQLDVRQCKKKIKNLHDRSHEHIGNLKLQGADDWAHWEFKDVLAYFSSATNLTFSVGPVHPEHFELRS